Protein AF-A0A1I4KAU5-F1 (afdb_monomer_lite)

Structure (mmCIF, N/CA/C/O backbone):
data_AF-A0A1I4KAU5-F1
#
_entry.id   AF-A0A1I4KAU5-F1
#
loop_
_atom_site.group_PDB
_atom_site.id
_atom_site.type_symbol
_atom_site.label_atom_id
_atom_site.label_alt_id
_atom_site.label_comp_id
_atom_site.label_asym_id
_atom_site.label_entity_id
_atom_site.label_seq_id
_atom_site.pdbx_PDB_ins_code
_atom_site.Cartn_x
_atom_site.Cartn_y
_atom_site.Cartn_z
_atom_site.occupancy
_atom_site.B_iso_or_equiv
_atom_site.auth_seq_id
_atom_site.auth_comp_id
_atom_site.auth_asym_id
_atom_site.auth_atom_id
_atom_site.pdbx_PDB_model_num
ATOM 1 N N . MET A 1 1 ? 0.246 -0.455 -7.028 1.00 94.94 1 MET A N 1
ATOM 2 C CA . MET A 1 1 ? -0.619 -1.174 -6.067 1.00 94.94 1 MET A CA 1
ATOM 3 C C . MET A 1 1 ? -1.926 -1.503 -6.754 1.00 94.94 1 MET A C 1
ATOM 5 O O . MET A 1 1 ? -2.342 -0.735 -7.617 1.00 94.94 1 MET A O 1
ATOM 9 N N . VAL A 1 2 ? -2.564 -2.607 -6.382 1.00 97.19 2 VAL A N 1
ATOM 10 C CA . VAL A 1 2 ? -3.870 -3.018 -6.915 1.00 97.19 2 VAL A CA 1
ATOM 11 C C . VAL A 1 2 ? -4.744 -3.540 -5.781 1.00 97.19 2 VAL A C 1
ATOM 13 O O . VAL A 1 2 ? -4.234 -4.218 -4.893 1.00 97.19 2 VAL A O 1
ATOM 16 N N . ARG A 1 3 ? -6.039 -3.227 -5.821 1.00 97.25 3 ARG A N 1
ATOM 17 C CA . ARG A 1 3 ? -7.073 -3.851 -4.992 1.00 97.25 3 ARG A CA 1
ATOM 18 C C . ARG A 1 3 ? -7.868 -4.842 -5.834 1.00 97.25 3 ARG A C 1
ATOM 20 O O . ARG A 1 3 ? -8.458 -4.421 -6.836 1.00 97.25 3 ARG A O 1
ATOM 27 N N . SER A 1 4 ? -7.914 -6.103 -5.420 1.00 96.56 4 SER A N 1
ATOM 28 C CA . SER A 1 4 ? -8.704 -7.147 -6.072 1.00 96.56 4 SER A CA 1
ATOM 29 C C . SER A 1 4 ? -10.216 -6.950 -5.855 1.00 96.56 4 SER A C 1
ATOM 31 O O . SER A 1 4 ? -10.625 -6.143 -5.009 1.00 96.56 4 SER A O 1
ATOM 33 N N . PRO A 1 5 ? -11.076 -7.649 -6.616 1.00 94.25 5 PRO A N 1
ATOM 34 C CA . PRO A 1 5 ? -12.520 -7.673 -6.368 1.00 94.25 5 PRO A CA 1
ATOM 35 C C . PRO A 1 5 ? -12.901 -8.164 -4.963 1.00 94.25 5 PRO A C 1
ATOM 37 O O . PRO A 1 5 ? -13.894 -7.700 -4.410 1.00 94.25 5 PRO A O 1
ATOM 40 N N . GLU A 1 6 ? -12.088 -9.039 -4.371 1.00 94.25 6 GLU A N 1
ATOM 41 C CA . GLU A 1 6 ? -12.266 -9.604 -3.026 1.00 94.25 6 GLU A CA 1
ATOM 42 C C . GLU A 1 6 ? -11.892 -8.609 -1.913 1.00 94.25 6 GLU A C 1
ATOM 44 O O . GLU A 1 6 ? -12.124 -8.872 -0.736 1.00 94.25 6 GLU A O 1
ATOM 49 N N . GLY A 1 7 ? -11.343 -7.443 -2.275 1.00 93.12 7 GLY A N 1
ATOM 50 C CA . GLY A 1 7 ? -10.937 -6.406 -1.328 1.00 93.12 7 GLY A CA 1
ATOM 51 C C . GLY A 1 7 ? -9.503 -6.552 -0.821 1.00 93.12 7 GLY A C 1
ATOM 52 O O . GLY A 1 7 ? -9.099 -5.831 0.084 1.00 93.12 7 GLY A O 1
ATOM 53 N N . GLU A 1 8 ? -8.694 -7.426 -1.408 1.00 94.12 8 GLU A N 1
ATOM 54 C CA . GLU A 1 8 ? -7.300 -7.580 -0.999 1.00 94.12 8 GLU A CA 1
ATOM 55 C C . GLU A 1 8 ? -6.389 -6.616 -1.765 1.00 94.12 8 GLU A C 1
ATOM 57 O O . GLU A 1 8 ? -6.596 -6.350 -2.952 1.00 94.12 8 GLU A O 1
ATOM 62 N N . VAL A 1 9 ? -5.362 -6.081 -1.099 1.00 96.25 9 VAL A N 1
ATOM 63 C CA . VAL A 1 9 ? -4.415 -5.131 -1.703 1.00 96.25 9 VAL A CA 1
ATOM 64 C C . VAL A 1 9 ? -3.037 -5.762 -1.878 1.00 96.25 9 VAL A C 1
ATOM 66 O O . VAL A 1 9 ? -2.492 -6.368 -0.952 1.00 96.25 9 VAL A O 1
ATOM 69 N N . PHE A 1 10 ? -2.445 -5.568 -3.060 1.00 95.25 10 PHE A N 1
ATOM 70 C CA . PHE A 1 10 ? -1.153 -6.146 -3.432 1.00 95.25 10 PHE A CA 1
ATOM 71 C C . PHE A 1 10 ? -0.231 -5.155 -4.145 1.00 95.25 10 PHE A C 1
ATOM 73 O O . PHE A 1 10 ? -0.671 -4.227 -4.841 1.00 95.25 10 PHE A O 1
ATOM 80 N N . VAL A 1 11 ? 1.073 -5.440 -4.084 1.00 94.94 11 VAL A N 1
ATOM 81 C CA . VAL A 1 11 ? 2.038 -4.879 -5.033 1.00 94.94 11 VAL A CA 1
ATOM 82 C C . VAL A 1 11 ? 1.814 -5.512 -6.415 1.00 94.94 11 VAL A C 1
ATOM 84 O O . VAL A 1 11 ? 1.645 -6.729 -6.554 1.00 94.94 11 VAL A O 1
ATOM 87 N N . ASP A 1 12 ? 1.800 -4.670 -7.448 1.00 93.69 12 ASP A N 1
ATOM 88 C CA . ASP A 1 12 ? 1.710 -5.080 -8.853 1.00 93.69 12 ASP A CA 1
ATOM 89 C C . ASP A 1 12 ? 2.793 -4.366 -9.673 1.00 93.69 12 ASP A C 1
ATOM 91 O O . ASP A 1 12 ? 2.541 -3.286 -10.209 1.00 93.69 12 ASP A O 1
ATOM 95 N N . PRO A 1 13 ? 4.017 -4.921 -9.733 1.00 88.31 13 PRO A N 1
ATOM 96 C CA . PRO A 1 13 ? 5.106 -4.327 -10.506 1.00 88.31 13 PRO A CA 1
ATOM 97 C C . PRO A 1 13 ? 4.839 -4.347 -12.015 1.00 88.31 13 PRO A C 1
ATOM 99 O O . PRO A 1 13 ? 5.337 -3.491 -12.737 1.00 88.31 13 PRO A O 1
ATOM 102 N N . GLY A 1 14 ? 4.070 -5.333 -12.492 1.00 88.25 14 GLY A N 1
ATOM 103 C CA . GLY A 1 14 ? 3.798 -5.531 -13.915 1.00 88.25 14 GLY A CA 1
ATOM 104 C C . GLY A 1 14 ? 2.585 -4.762 -14.432 1.00 88.25 14 GLY A C 1
ATOM 105 O O . GLY A 1 14 ? 2.419 -4.672 -15.645 1.00 88.25 14 GLY A O 1
ATOM 106 N N . GLY A 1 15 ? 1.731 -4.244 -13.544 1.00 89.50 15 GLY A N 1
ATOM 107 C CA . GLY A 1 15 ? 0.496 -3.550 -13.918 1.00 89.50 15 GLY A CA 1
ATOM 108 C C . GLY A 1 15 ? -0.533 -4.452 -14.609 1.00 89.50 15 GLY A C 1
ATOM 109 O O . GLY A 1 15 ? -1.342 -3.957 -15.388 1.00 89.50 15 GLY A O 1
ATOM 110 N N . LYS A 1 16 ? -0.460 -5.773 -14.396 1.00 92.25 16 LYS A N 1
ATOM 111 C CA . LYS A 1 16 ? -1.293 -6.781 -15.082 1.00 92.25 16 LYS A CA 1
ATOM 112 C C . LYS A 1 16 ? -2.334 -7.42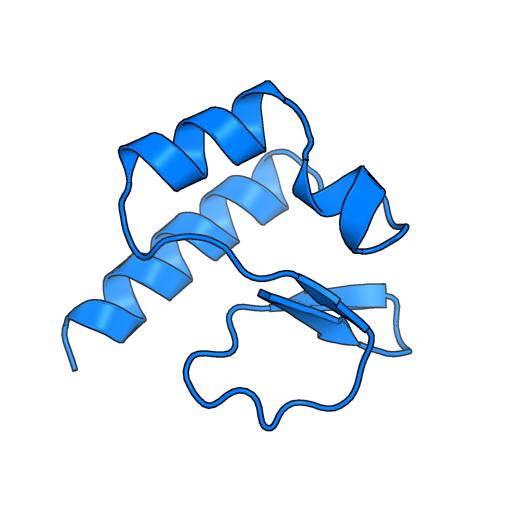6 -14.170 1.00 92.25 16 LYS A C 1
ATOM 114 O O . LYS A 1 16 ? -3.131 -8.230 -14.649 1.00 92.25 16 LYS A O 1
ATOM 119 N N . LYS A 1 17 ? -2.311 -7.150 -12.862 1.00 92.69 17 LYS A N 1
ATOM 120 C CA . LYS A 1 17 ? -3.292 -7.724 -11.936 1.00 92.69 17 LYS A CA 1
ATOM 121 C C . LYS A 1 17 ? -4.643 -7.039 -12.132 1.00 92.69 17 LYS A C 1
ATOM 123 O O . LYS A 1 17 ? -4.730 -5.816 -12.210 1.00 92.69 17 LYS A O 1
ATOM 128 N N . ASN A 1 18 ? -5.703 -7.839 -12.172 1.00 94.19 18 ASN A N 1
ATOM 129 C CA . ASN A 1 18 ? -7.065 -7.334 -12.297 1.00 94.19 18 ASN A CA 1
ATOM 130 C C . ASN A 1 18 ? -7.503 -6.631 -11.008 1.00 94.19 18 ASN A C 1
ATOM 132 O O . ASN A 1 18 ? -7.270 -7.136 -9.909 1.00 94.19 18 ASN A O 1
ATOM 136 N N . GLY A 1 19 ? -8.169 -5.485 -11.148 1.00 95.56 19 GLY A N 1
ATOM 137 C CA . GLY A 1 19 ? -8.708 -4.738 -10.019 1.00 95.56 19 GLY A CA 1
ATOM 138 C C . GLY A 1 19 ? -8.543 -3.228 -10.155 1.00 95.56 19 GLY A C 1
ATOM 139 O O . GLY A 1 19 ? -8.246 -2.700 -11.226 1.00 95.56 19 GLY A O 1
ATOM 140 N N . ARG A 1 20 ? -8.746 -2.514 -9.045 1.00 97.25 20 ARG A N 1
ATOM 141 C CA . ARG A 1 20 ? -8.569 -1.057 -8.990 1.00 97.25 20 ARG A CA 1
ATOM 142 C C . ARG A 1 20 ? -7.111 -0.731 -8.686 1.00 97.25 20 ARG A C 1
ATOM 144 O O . ARG A 1 20 ? -6.605 -1.129 -7.641 1.00 97.25 20 ARG A O 1
ATOM 151 N N . GLY A 1 21 ? -6.445 -0.018 -9.588 1.00 96.62 21 GLY A N 1
ATOM 152 C CA . GLY A 1 21 ? -5.035 0.349 -9.451 1.00 96.62 21 GLY A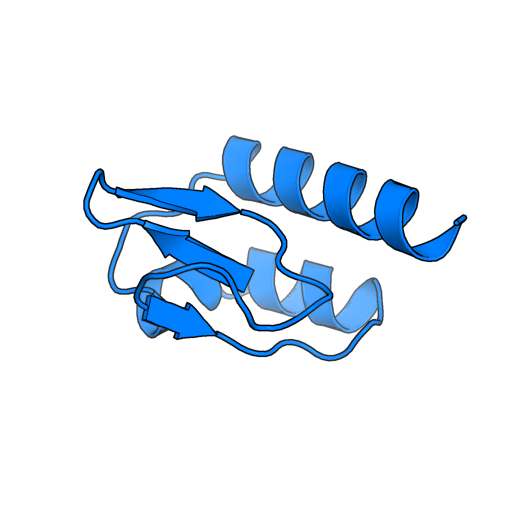 CA 1
ATOM 153 C C . GLY A 1 21 ? -4.809 1.691 -8.753 1.00 96.62 21 GLY A C 1
ATOM 154 O O . GLY A 1 21 ? -5.611 2.615 -8.873 1.00 96.62 21 GLY A O 1
ATOM 155 N N . ALA A 1 22 ? -3.673 1.806 -8.067 1.00 96.50 22 ALA A N 1
ATOM 156 C CA . ALA A 1 22 ? -3.096 3.070 -7.623 1.00 96.50 22 ALA A CA 1
ATOM 157 C C . ALA A 1 22 ? -1.579 3.043 -7.855 1.00 96.50 22 ALA A C 1
ATOM 159 O O . ALA A 1 22 ? -0.886 2.107 -7.430 1.00 96.50 22 ALA A O 1
ATOM 160 N N . TYR A 1 23 ? -1.069 4.065 -8.538 1.00 93.69 23 TYR A N 1
ATOM 161 C CA . TYR A 1 23 ? 0.355 4.207 -8.822 1.00 93.69 23 TYR A CA 1
ATOM 162 C C . TYR A 1 23 ? 1.045 4.973 -7.703 1.00 93.69 23 TYR A C 1
ATOM 164 O O . TYR A 1 23 ? 0.496 5.914 -7.136 1.00 93.69 23 TYR A O 1
ATOM 172 N N . LEU A 1 24 ? 2.266 4.555 -7.401 1.00 92.50 24 LEU A N 1
ATOM 173 C CA . LEU A 1 24 ? 3.127 5.215 -6.441 1.00 92.50 24 LEU A CA 1
ATOM 174 C C . LEU A 1 24 ? 4.553 5.169 -6.981 1.00 92.50 24 LEU A C 1
ATOM 176 O O . LEU A 1 24 ? 4.980 4.138 -7.505 1.00 92.50 24 LEU A O 1
ATOM 180 N N . THR A 1 25 ? 5.279 6.275 -6.844 1.00 92.06 25 THR A N 1
ATOM 181 C CA . THR A 1 25 ? 6.704 6.340 -7.169 1.00 92.06 25 THR A CA 1
ATOM 182 C C . THR A 1 25 ? 7.460 5.244 -6.428 1.00 92.06 25 THR A C 1
ATOM 184 O O . THR A 1 25 ? 7.209 4.992 -5.248 1.00 92.06 25 THR A O 1
ATOM 187 N N . ASN A 1 26 ? 8.412 4.605 -7.108 1.00 88.44 26 ASN A N 1
ATOM 188 C CA . ASN A 1 26 ? 9.230 3.548 -6.527 1.00 88.44 26 ASN A CA 1
ATOM 189 C C . ASN A 1 26 ? 10.320 4.102 -5.582 1.00 88.44 26 ASN A C 1
ATOM 191 O O . ASN A 1 26 ? 11.503 3.848 -5.777 1.00 88.44 26 ASN A O 1
ATOM 195 N N . ASN A 1 27 ? 9.914 4.840 -4.547 1.00 92.19 27 ASN A N 1
ATOM 196 C CA . ASN A 1 27 ? 10.763 5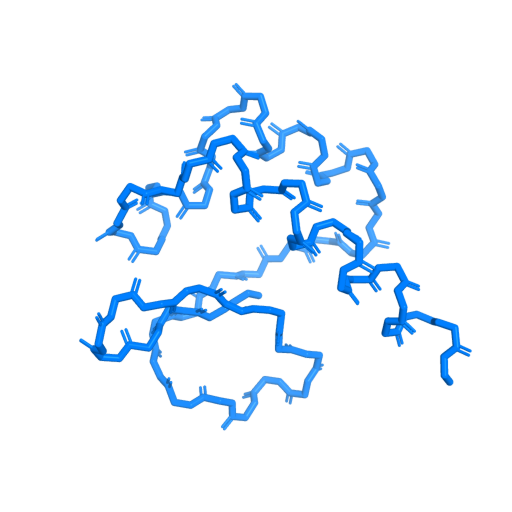.383 -3.486 1.00 92.19 27 ASN A CA 1
ATOM 197 C C . ASN A 1 27 ? 10.134 5.072 -2.112 1.00 92.19 27 ASN A C 1
ATOM 199 O O . ASN A 1 27 ? 8.916 5.165 -1.946 1.00 92.19 27 ASN A O 1
ATOM 203 N N . ASP A 1 28 ? 10.965 4.706 -1.135 1.00 94.31 28 ASP A N 1
ATOM 204 C CA . ASP A 1 28 ? 10.560 4.456 0.251 1.00 94.31 28 ASP A CA 1
ATOM 205 C C . ASP A 1 28 ? 9.930 5.698 0.891 1.00 94.31 28 ASP A C 1
ATOM 207 O O . ASP A 1 28 ? 8.889 5.581 1.532 1.00 94.31 28 ASP A O 1
ATOM 211 N N . GLU A 1 29 ? 10.476 6.892 0.654 1.00 96.12 29 GLU A N 1
ATOM 212 C CA . GLU A 1 29 ? 9.920 8.140 1.197 1.00 96.12 29 GLU A CA 1
ATOM 213 C C . GLU A 1 29 ? 8.503 8.400 0.678 1.00 96.12 29 GLU A C 1
ATOM 215 O O . GLU A 1 29 ? 7.596 8.699 1.455 1.00 96.12 29 GLU A O 1
ATOM 220 N N . CYS A 1 30 ? 8.276 8.211 -0.628 1.00 95.62 30 CYS A N 1
ATOM 221 C CA . CYS A 1 30 ? 6.945 8.348 -1.221 1.00 95.62 30 CYS A CA 1
ATOM 222 C C . CYS A 1 30 ? 5.952 7.337 -0.633 1.00 95.62 30 CYS A C 1
ATOM 224 O O . CYS A 1 30 ? 4.777 7.655 -0.456 1.00 95.62 30 CYS A O 1
ATOM 226 N N . PHE A 1 31 ? 6.413 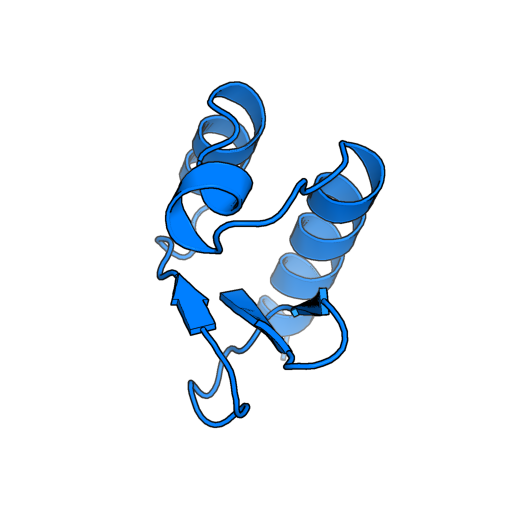6.125 -0.319 1.00 96.88 31 PHE A N 1
ATOM 227 C CA . PHE A 1 31 ? 5.578 5.109 0.312 1.00 96.88 31 PHE A CA 1
ATOM 228 C C . PHE A 1 31 ? 5.222 5.469 1.752 1.00 96.88 31 PHE A C 1
ATOM 230 O O . PHE A 1 31 ? 4.050 5.405 2.121 1.00 96.88 31 PHE A O 1
ATOM 237 N N . LEU A 1 32 ? 6.198 5.894 2.553 1.00 97.12 32 LEU A N 1
ATOM 238 C CA . LEU A 1 32 ? 5.961 6.315 3.935 1.00 97.12 32 LEU A CA 1
ATOM 239 C C . LEU A 1 32 ? 5.037 7.537 4.001 1.00 97.12 32 LEU A C 1
ATOM 241 O O . LEU A 1 32 ? 4.161 7.609 4.861 1.00 97.12 32 LEU A O 1
ATOM 245 N N . GLU A 1 33 ? 5.164 8.459 3.049 1.00 97.75 33 GLU A N 1
ATOM 246 C CA . GLU A 1 33 ? 4.240 9.579 2.882 1.00 97.75 33 GLU A CA 1
ATOM 247 C C . GLU A 1 33 ? 2.811 9.101 2.576 1.00 97.75 33 GLU A C 1
ATOM 249 O O . GLU A 1 33 ? 1.848 9.575 3.182 1.00 97.75 33 GLU A O 1
ATOM 254 N N . ALA A 1 34 ? 2.666 8.139 1.659 1.00 97.06 34 ALA A N 1
ATOM 255 C CA . ALA A 1 34 ? 1.380 7.544 1.307 1.00 97.06 34 ALA A CA 1
ATOM 256 C C . ALA A 1 34 ? 0.751 6.752 2.465 1.00 97.06 34 ALA A C 1
ATOM 258 O O . ALA A 1 34 ? -0.478 6.731 2.569 1.00 97.06 34 ALA A O 1
ATOM 259 N N . LYS A 1 35 ? 1.569 6.133 3.329 1.00 97.19 35 LYS A N 1
ATOM 260 C CA . LYS A 1 35 ? 1.137 5.515 4.592 1.00 97.19 35 LYS A CA 1
ATOM 261 C C . LYS A 1 35 ? 0.622 6.577 5.557 1.00 97.19 35 LYS A C 1
ATOM 263 O O . LYS A 1 35 ? -0.545 6.547 5.922 1.00 97.19 35 LYS A O 1
ATOM 268 N N . ARG A 1 36 ? 1.438 7.593 5.870 1.00 97.81 36 ARG A N 1
ATOM 269 C CA . ARG A 1 36 ? 1.069 8.675 6.804 1.00 97.81 36 ARG A CA 1
ATOM 270 C C . ARG A 1 36 ? -0.211 9.398 6.390 1.00 97.81 36 ARG A C 1
ATOM 272 O O . ARG A 1 36 ? -0.996 9.817 7.234 1.00 97.81 36 ARG A O 1
ATOM 279 N N . LYS A 1 37 ? -0.406 9.576 5.084 1.00 97.56 37 LYS A N 1
ATOM 280 C CA . LYS A 1 37 ? -1.598 10.220 4.533 1.00 97.56 37 LYS A CA 1
ATOM 281 C C . LYS A 1 37 ? -2.777 9.279 4.365 1.00 97.56 37 LYS A C 1
ATOM 283 O O . LYS A 1 37 ? -3.828 9.787 4.007 1.00 97.56 37 LYS A O 1
ATOM 288 N N . ASP A 1 38 ? -2.641 7.972 4.557 1.00 97.06 38 ASP A N 1
ATOM 289 C CA . ASP A 1 38 ? -3.658 6.982 4.184 1.00 97.06 38 ASP A CA 1
ATOM 290 C C . ASP A 1 38 ? -4.130 7.151 2.718 1.00 97.06 38 ASP A C 1
ATOM 292 O O . ASP A 1 38 ? -5.314 7.219 2.369 1.00 97.06 38 ASP A O 1
ATOM 296 N N . ALA A 1 39 ? -3.162 7.377 1.825 1.00 97.69 39 ALA A N 1
ATOM 297 C CA . ALA A 1 39 ? -3.426 7.700 0.430 1.00 97.69 39 ALA A CA 1
ATOM 298 C C . ALA A 1 39 ? -3.976 6.493 -0.345 1.00 97.69 39 ALA A C 1
ATOM 300 O O . ALA A 1 39 ? -4.852 6.670 -1.195 1.00 97.69 39 ALA A O 1
ATOM 301 N N . LEU A 1 40 ? -3.493 5.278 -0.059 1.00 97.50 40 LEU A N 1
ATOM 302 C CA . LEU A 1 40 ? -3.936 4.072 -0.756 1.00 97.50 40 LEU A CA 1
ATOM 303 C C . LEU A 1 40 ? -5.392 3.759 -0.436 1.00 97.50 40 LEU A C 1
ATOM 305 O O . LEU A 1 40 ? -6.115 3.407 -1.362 1.00 97.50 40 LEU A O 1
ATOM 309 N N . SER A 1 41 ? -5.855 3.986 0.796 1.00 97.75 41 SER A N 1
ATOM 310 C CA . SER A 1 41 ? -7.262 3.765 1.137 1.00 97.75 41 SER A CA 1
ATOM 311 C C . SER A 1 41 ? -8.212 4.594 0.282 1.00 97.75 41 SER A C 1
ATOM 313 O O . SER A 1 41 ? -9.171 4.076 -0.295 1.00 97.75 41 SER A O 1
ATOM 315 N N . ARG A 1 42 ? -7.892 5.882 0.101 1.00 96.69 42 ARG A N 1
ATOM 316 C CA . ARG A 1 42 ? -8.673 6.789 -0.754 1.00 96.69 42 ARG A CA 1
ATOM 317 C C . ARG A 1 42 ? -8.644 6.369 -2.220 1.00 96.69 42 ARG A C 1
ATOM 319 O O . ARG A 1 42 ? -9.684 6.310 -2.869 1.00 96.69 42 ARG A O 1
ATOM 326 N N . HIS A 1 43 ? -7.460 6.068 -2.752 1.00 97.12 43 HIS A N 1
ATOM 327 C CA . HIS A 1 43 ? -7.314 5.764 -4.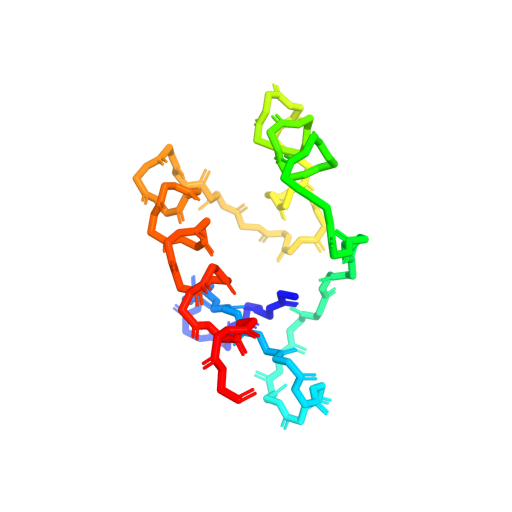177 1.00 97.12 43 HIS A CA 1
ATOM 328 C C . HIS A 1 43 ? -7.875 4.391 -4.536 1.00 97.12 43 HIS A C 1
ATOM 330 O O . HIS A 1 43 ? -8.503 4.252 -5.584 1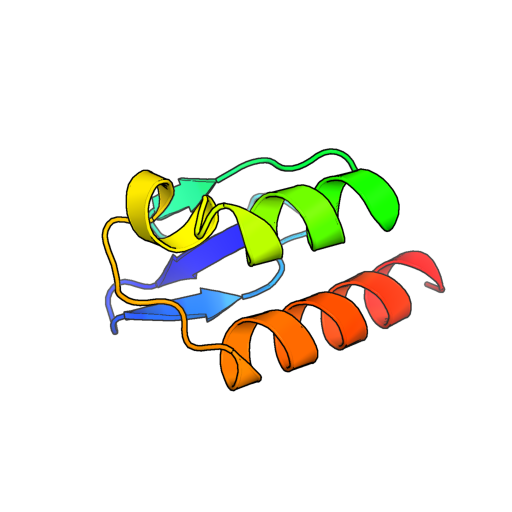.00 97.12 43 HIS A O 1
ATOM 336 N N . LEU A 1 44 ? -7.693 3.397 -3.667 1.00 97.38 44 LEU A N 1
ATOM 337 C CA . LEU A 1 44 ? -8.188 2.035 -3.845 1.00 97.38 44 LEU A CA 1
ATOM 338 C C . LEU A 1 44 ? -9.630 1.864 -3.364 1.00 97.38 44 LEU A C 1
ATOM 340 O O . LEU A 1 44 ? -10.223 0.833 -3.656 1.00 97.38 44 LEU A O 1
ATOM 344 N N . ASN A 1 45 ? -10.217 2.867 -2.707 1.00 96.81 45 ASN A N 1
ATOM 345 C CA . ASN A 1 45 ? -11.577 2.845 -2.169 1.00 96.81 45 ASN A CA 1
ATOM 346 C C . ASN A 1 45 ? -11.819 1.665 -1.208 1.00 96.81 45 ASN A C 1
ATOM 348 O O . ASN A 1 45 ? -12.793 0.924 -1.334 1.00 96.81 45 ASN A O 1
ATOM 352 N N . ILE A 1 46 ? -10.872 1.433 -0.303 1.00 96.88 46 ILE A N 1
ATOM 353 C CA . ILE A 1 46 ? -10.932 0.396 0.732 1.00 96.88 46 ILE A CA 1
ATOM 354 C C . ILE A 1 46 ? -10.157 0.868 1.955 1.00 96.88 46 ILE A C 1
ATOM 356 O O . ILE A 1 46 ? -9.305 1.732 1.822 1.00 96.88 46 ILE A O 1
ATOM 360 N N . LYS A 1 47 ? -10.423 0.318 3.138 1.00 96.81 47 LYS A N 1
ATOM 361 C CA . LYS A 1 47 ? -9.560 0.552 4.295 1.00 96.81 47 LYS A CA 1
ATOM 362 C C . LYS A 1 47 ? -8.283 -0.279 4.145 1.00 96.81 47 LYS A C 1
ATOM 364 O O . LYS A 1 47 ? -8.354 -1.501 4.187 1.00 96.81 47 LYS A O 1
ATOM 369 N N . VAL A 1 48 ? -7.145 0.384 3.986 1.00 97.00 48 VAL A N 1
ATOM 370 C CA . VAL A 1 48 ? -5.810 -0.220 4.051 1.00 97.00 48 VAL A CA 1
ATOM 371 C C . VAL A 1 48 ? -5.309 -0.040 5.476 1.00 97.00 48 VAL A C 1
ATOM 373 O O . VAL A 1 48 ? -5.209 1.083 5.966 1.00 97.00 48 VAL A O 1
ATOM 376 N N . THR A 1 49 ? -5.073 -1.144 6.178 1.00 96.62 49 THR A N 1
ATOM 377 C CA . THR A 1 49 ? -4.625 -1.093 7.574 1.00 96.62 49 THR A CA 1
ATOM 378 C C . THR A 1 49 ? -3.138 -0.751 7.672 1.00 96.62 49 THR A C 1
ATOM 380 O O . THR A 1 49 ? -2.396 -0.844 6.694 1.00 96.62 49 THR A O 1
ATOM 383 N N . GLU A 1 50 ? -2.674 -0.378 8.865 1.00 96.50 50 GLU A N 1
ATOM 384 C CA . GLU A 1 50 ? -1.239 -0.183 9.118 1.00 96.50 50 GLU A CA 1
ATOM 385 C C . GLU A 1 50 ? -0.428 -1.451 8.801 1.00 96.50 50 GLU A C 1
ATOM 387 O O . GLU A 1 50 ? 0.636 -1.361 8.188 1.00 96.50 50 GLU A O 1
ATOM 392 N N . GLU A 1 51 ? -0.972 -2.625 9.136 1.00 96.44 51 GLU A N 1
ATOM 393 C CA . GLU A 1 51 ? -0.373 -3.933 8.850 1.00 96.44 51 GLU A CA 1
ATOM 394 C C . GLU A 1 51 ? -0.290 -4.199 7.340 1.00 96.44 51 GLU A C 1
ATOM 396 O O . GLU A 1 51 ? 0.730 -4.686 6.846 1.00 96.44 51 GLU A O 1
ATOM 401 N N . ASP A 1 52 ? -1.324 -3.820 6.579 1.00 96.50 52 ASP A N 1
ATOM 402 C CA . ASP A 1 52 ? -1.290 -3.890 5.116 1.00 96.50 52 ASP A CA 1
ATOM 403 C C . ASP A 1 52 ? -0.197 -2.995 4.543 1.00 96.50 52 ASP A C 1
ATOM 405 O O . ASP A 1 52 ? 0.546 -3.418 3.660 1.00 96.50 52 ASP A O 1
ATOM 409 N N . TYR A 1 53 ? -0.072 -1.763 5.038 1.00 97.44 53 TYR A N 1
ATOM 410 C CA . TYR A 1 53 ? 0.980 -0.854 4.596 1.00 97.44 53 TYR A CA 1
ATOM 411 C C . TYR A 1 53 ? 2.379 -1.422 4.857 1.00 97.44 53 TYR A C 1
ATOM 413 O O . TYR A 1 53 ? 3.236 -1.343 3.972 1.00 97.44 53 TYR A O 1
ATOM 421 N N . ASP A 1 54 ? 2.609 -2.018 6.025 1.00 96.44 54 ASP A N 1
ATOM 422 C CA . ASP A 1 54 ? 3.903 -2.613 6.370 1.00 96.44 54 ASP A CA 1
ATOM 423 C C . ASP A 1 54 ? 4.216 -3.832 5.493 1.00 96.44 54 ASP A C 1
ATOM 425 O O . ASP A 1 54 ? 5.306 -3.916 4.911 1.00 96.44 54 ASP A O 1
ATOM 429 N N . ARG A 1 55 ? 3.231 -4.716 5.283 1.00 96.81 55 ARG A N 1
ATOM 430 C CA . ARG A 1 55 ? 3.341 -5.846 4.349 1.00 96.81 55 ARG A CA 1
ATOM 431 C C . ARG A 1 55 ? 3.649 -5.376 2.925 1.00 96.81 55 ARG A C 1
ATOM 433 O O . ARG A 1 55 ? 4.564 -5.894 2.284 1.00 96.81 55 ARG A O 1
ATOM 440 N N . LEU A 1 56 ? 2.922 -4.376 2.425 1.00 96.06 56 LEU A N 1
ATOM 441 C CA . LEU A 1 56 ? 3.102 -3.829 1.076 1.00 96.06 56 LEU A CA 1
ATOM 442 C C . LEU A 1 56 ? 4.479 -3.174 0.893 1.00 96.06 56 LEU A C 1
ATOM 444 O O . LEU A 1 56 ? 5.062 -3.272 -0.192 1.00 96.06 56 LEU A O 1
ATOM 448 N N . LEU A 1 57 ? 5.021 -2.524 1.929 1.00 95.69 57 LEU A N 1
ATOM 449 C CA . LEU A 1 57 ? 6.377 -1.971 1.901 1.00 95.69 57 LEU A CA 1
ATOM 450 C C . LEU A 1 57 ? 7.425 -3.083 1.776 1.00 95.69 57 LEU A C 1
ATOM 452 O O . LEU A 1 57 ? 8.356 -2.971 0.972 1.00 95.69 57 LEU A O 1
ATOM 456 N N . GLU A 1 58 ? 7.272 -4.163 2.542 1.00 94.50 58 GLU A N 1
ATOM 457 C CA . GLU A 1 58 ? 8.178 -5.309 2.490 1.00 94.50 58 GLU A CA 1
ATOM 458 C C . GLU A 1 58 ? 8.110 -6.030 1.133 1.00 94.50 58 GLU A C 1
ATOM 460 O O . GLU A 1 58 ? 9.146 -6.285 0.511 1.00 94.50 58 GLU A O 1
ATOM 465 N N . GLU A 1 59 ? 6.901 -6.297 0.628 1.00 92.75 59 GLU A N 1
ATOM 466 C CA . GLU A 1 59 ? 6.671 -6.870 -0.705 1.00 92.75 59 GLU A CA 1
ATOM 467 C C . GLU A 1 59 ? 7.320 -6.019 -1.802 1.00 92.75 59 GLU A C 1
ATOM 469 O O . GLU A 1 59 ? 8.024 -6.546 -2.669 1.00 92.75 59 GLU A O 1
ATOM 474 N N . ARG A 1 60 ? 7.136 -4.692 -1.743 1.00 92.38 60 ARG A N 1
ATOM 475 C CA . ARG A 1 60 ? 7.741 -3.755 -2.696 1.00 92.38 60 ARG A CA 1
ATOM 476 C C . ARG A 1 60 ? 9.265 -3.859 -2.664 1.00 92.38 60 ARG A C 1
ATOM 478 O O . ARG A 1 60 ? 9.882 -3.983 -3.719 1.00 92.38 60 ARG A O 1
ATOM 485 N N . ARG A 1 61 ? 9.877 -3.849 -1.475 1.00 91.06 61 ARG A N 1
ATOM 486 C CA . ARG A 1 61 ? 11.338 -3.968 -1.312 1.00 91.06 61 ARG A CA 1
ATOM 487 C C . ARG A 1 61 ? 11.877 -5.296 -1.848 1.00 91.06 61 ARG A C 1
ATOM 489 O O . ARG A 1 61 ? 12.940 -5.305 -2.463 1.00 91.06 61 ARG A O 1
ATOM 496 N N . LYS A 1 62 ? 11.149 -6.405 -1.662 1.00 87.31 62 LYS A N 1
ATOM 497 C CA . LYS A 1 62 ? 11.502 -7.715 -2.243 1.00 87.31 62 LYS A CA 1
ATOM 498 C C . LYS A 1 62 ? 11.416 -7.705 -3.772 1.00 87.31 62 LYS A C 1
ATOM 500 O O . LYS A 1 62 ? 12.275 -8.288 -4.424 1.00 87.31 62 LYS A O 1
ATOM 505 N N . GLY A 1 63 ? 10.420 -7.021 -4.338 1.00 76.38 63 GLY A N 1
ATOM 506 C CA . GLY A 1 63 ? 10.240 -6.882 -5.786 1.00 76.38 63 GLY A CA 1
ATOM 507 C C . GLY A 1 63 ? 11.320 -6.050 -6.489 1.00 76.38 63 GLY A C 1
ATOM 508 O O . GLY A 1 63 ? 11.603 -6.316 -7.648 1.00 76.38 63 GLY A O 1
ATOM 509 N N . ILE A 1 64 ? 11.946 -5.090 -5.796 1.00 66.06 64 ILE A N 1
ATOM 510 C CA . ILE A 1 64 ? 13.066 -4.279 -6.324 1.00 66.06 64 ILE A CA 1
ATOM 511 C C . ILE A 1 64 ? 14.365 -5.089 -6.431 1.00 66.06 64 ILE A C 1
ATOM 513 O O . ILE A 1 64 ? 15.210 -4.789 -7.264 1.00 66.06 64 ILE A O 1
ATOM 517 N N . LYS A 1 65 ? 14.548 -6.100 -5.574 1.00 60.47 65 LYS A N 1
ATOM 518 C CA . LYS A 1 65 ? 15.780 -6.902 -5.501 1.00 60.47 65 LYS A CA 1
ATOM 519 C C . LYS A 1 65 ? 15.836 -8.062 -6.512 1.00 60.47 65 LYS A C 1
ATOM 521 O O . LYS A 1 65 ? 16.729 -8.897 -6.388 1.00 60.47 65 LYS A O 1
ATOM 526 N N . ARG A 1 66 ? 14.877 -8.158 -7.438 1.00 51.50 66 ARG A N 1
ATOM 527 C CA . ARG A 1 66 ? 14.829 -9.191 -8.487 1.00 51.50 66 ARG A CA 1
ATOM 528 C C . ARG A 1 66 ? 15.387 -8.690 -9.806 1.00 51.50 66 ARG A C 1
ATOM 530 O O . ARG A 1 66 ? 15.191 -7.493 -10.098 1.00 51.50 66 ARG A O 1
#

Organism: NCBI:txid266892

InterPro domains:
  IPR007393 YlxR domain [PF04296] (1-56)
  IPR035931 YlxR-like superfamily [G3DSA:3.30.1230.10] (1-66)
  IPR035931 YlxR-like superfamily [SSF64376] (2-62)
  IPR037465 YlxR [PTHR34215] (1-62)

Secondary structure (DSSP, 8-state):
-EE-TTS-EE--SSS-SSSEE----S-HHHHHHHHHTTHHHHHHTS---HHHHHHHHHHHHHHHT-

Foldseek 3Di:
DFQDPVRDDADDPPPPDDHQDDDFPLDPVRLVVCLVVVVCCVRRVHRQDPVNSVVRSVRSVVVVVD

Sequence (66 aa):
MVRSPEGEVFVDPGGKKNGRGAYLTNNDECFLEAKRKDALSRHLNIKVTEEDYDRLLEERRKGIKR

Radius of gyration: 10.87 Å; chains: 1; bounding box: 28×20×24 Å

pLDDT: mean 93.16, std 8.24, range [51.5, 97.81]